Protein AF-A0A9E5Q475-F1 (afdb_monomer_lite)

Structure (mmCIF, N/CA/C/O backbone):
data_AF-A0A9E5Q475-F1
#
_entry.id   AF-A0A9E5Q475-F1
#
loop_
_atom_site.group_PDB
_atom_sit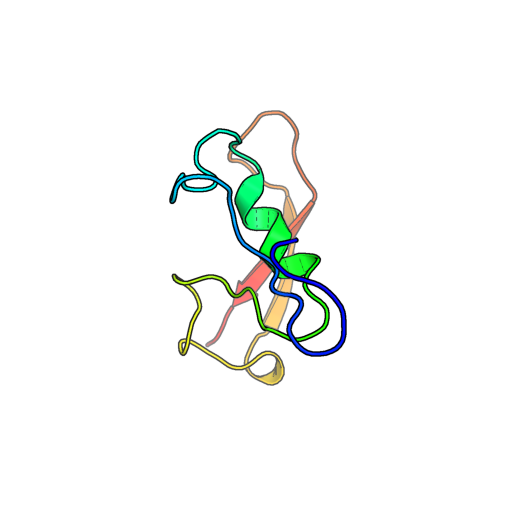e.id
_atom_site.type_symbol
_atom_site.label_atom_id
_atom_site.label_alt_id
_atom_site.label_comp_id
_atom_site.label_asym_id
_atom_site.label_entity_id
_atom_site.label_seq_id
_atom_site.pdbx_PDB_ins_code
_atom_site.Cartn_x
_atom_site.Cartn_y
_atom_site.Cartn_z
_atom_site.occupancy
_atom_site.B_iso_or_equiv
_atom_site.auth_seq_id
_atom_site.auth_comp_id
_atom_site.auth_asym_id
_atom_site.auth_atom_id
_atom_site.pdbx_PDB_model_num
ATOM 1 N N . VAL A 1 1 ? 12.286 4.085 -14.359 1.00 79.69 1 VAL A N 1
ATOM 2 C CA . VAL A 1 1 ? 11.831 3.316 -15.542 1.00 79.69 1 VAL A CA 1
ATOM 3 C C . VAL A 1 1 ? 13.059 2.902 -16.318 1.00 79.69 1 VAL A C 1
ATOM 5 O O . VAL A 1 1 ? 13.811 3.775 -16.742 1.00 79.69 1 VAL A O 1
ATOM 8 N N . VAL A 1 2 ? 13.266 1.598 -16.441 1.00 88.62 2 VAL A N 1
ATOM 9 C CA . VAL A 1 2 ? 14.339 0.974 -17.220 1.00 88.62 2 VAL A CA 1
ATOM 10 C C . VAL A 1 2 ? 13.729 0.462 -18.532 1.00 88.62 2 VAL A C 1
ATOM 12 O O . VAL A 1 2 ? 12.558 0.092 -18.558 1.00 88.62 2 VAL A O 1
ATOM 15 N N . GLU A 1 3 ? 14.494 0.477 -19.626 1.00 91.31 3 GLU A N 1
ATOM 16 C CA . GLU A 1 3 ? 14.031 0.168 -20.995 1.00 91.31 3 GLU A CA 1
ATOM 17 C C . GLU A 1 3 ? 12.936 1.116 -21.552 1.00 91.31 3 GLU A C 1
ATOM 19 O O . GLU A 1 3 ? 12.524 2.096 -20.926 1.00 91.31 3 GLU A O 1
ATOM 24 N N . ARG A 1 4 ? 12.518 0.881 -22.805 1.00 92.31 4 ARG A N 1
ATOM 25 C CA . ARG A 1 4 ? 11.524 1.684 -23.541 1.00 92.31 4 ARG A CA 1
ATOM 26 C C . ARG A 1 4 ? 10.579 0.787 -24.341 1.00 92.31 4 ARG A C 1
ATOM 28 O O . ARG A 1 4 ? 10.931 -0.329 -24.711 1.00 92.31 4 ARG A O 1
ATOM 35 N N . GLY A 1 5 ? 9.397 1.309 -24.664 1.00 95.19 5 GLY A N 1
ATOM 36 C CA . GLY A 1 5 ? 8.378 0.575 -25.416 1.00 95.19 5 GLY A CA 1
ATOM 37 C C . GLY A 1 5 ? 7.673 -0.473 -24.556 1.00 95.19 5 GLY A C 1
ATOM 38 O O . GLY A 1 5 ? 7.474 -0.268 -23.364 1.00 95.19 5 GLY A O 1
ATOM 39 N N . ASN A 1 6 ? 7.306 -1.606 -25.150 1.00 95.12 6 ASN A N 1
ATOM 40 C CA . ASN A 1 6 ? 6.568 -2.674 -24.466 1.00 95.12 6 ASN A CA 1
ATOM 41 C C . ASN A 1 6 ? 7.366 -3.395 -23.365 1.00 95.12 6 ASN A C 1
ATOM 43 O O . ASN A 1 6 ? 6.788 -4.180 -22.622 1.00 95.12 6 ASN A O 1
ATOM 47 N N . ARG A 1 7 ? 8.679 -3.166 -23.281 1.00 93.44 7 ARG A N 1
ATOM 48 C CA . ARG A 1 7 ? 9.565 -3.773 -22.280 1.00 93.44 7 ARG A CA 1
ATOM 49 C C . ARG A 1 7 ? 9.943 -2.815 -21.153 1.00 93.44 7 ARG A C 1
ATOM 51 O O . ARG A 1 7 ? 10.865 -3.097 -20.406 1.00 93.44 7 ARG A O 1
ATOM 58 N N . SER A 1 8 ? 9.268 -1.672 -21.030 1.00 94.38 8 SER A N 1
ATOM 59 C CA . SER A 1 8 ? 9.538 -0.740 -19.936 1.00 94.38 8 SER A CA 1
ATOM 60 C C . SER A 1 8 ? 9.257 -1.388 -18.577 1.00 94.38 8 SER A C 1
ATOM 62 O O . SER A 1 8 ? 8.146 -1.877 -18.357 1.00 94.38 8 SER A O 1
ATOM 64 N N . VAL A 1 9 ? 10.221 -1.326 -17.659 1.00 91.81 9 VAL A N 1
ATOM 65 C CA . VAL A 1 9 ? 10.109 -1.865 -16.295 1.00 91.81 9 VAL A CA 1
ATOM 66 C C . VAL A 1 9 ? 10.241 -0.740 -15.266 1.00 91.81 9 VAL A C 1
ATOM 68 O O . VAL A 1 9 ? 11.045 0.187 -15.419 1.00 91.81 9 VAL A O 1
ATOM 71 N N . ILE A 1 10 ? 9.427 -0.797 -14.212 1.00 90.62 10 ILE A N 1
ATOM 72 C CA . ILE A 1 10 ? 9.586 0.051 -13.028 1.00 90.62 10 ILE A CA 1
ATOM 73 C C . ILE A 1 10 ? 10.557 -0.658 -12.088 1.00 90.62 10 ILE A C 1
ATOM 75 O O . ILE A 1 10 ? 10.250 -1.746 -11.619 1.00 90.62 10 ILE A O 1
ATOM 79 N N . ASP A 1 11 ? 11.712 -0.047 -11.847 1.00 90.06 11 ASP A N 1
ATOM 80 C CA . ASP A 1 11 ? 12.772 -0.604 -11.008 1.00 90.06 11 ASP A CA 1
ATOM 81 C C . ASP A 1 11 ? 13.567 0.527 -10.337 1.00 90.06 11 ASP A C 1
ATOM 83 O O . ASP A 1 11 ? 13.4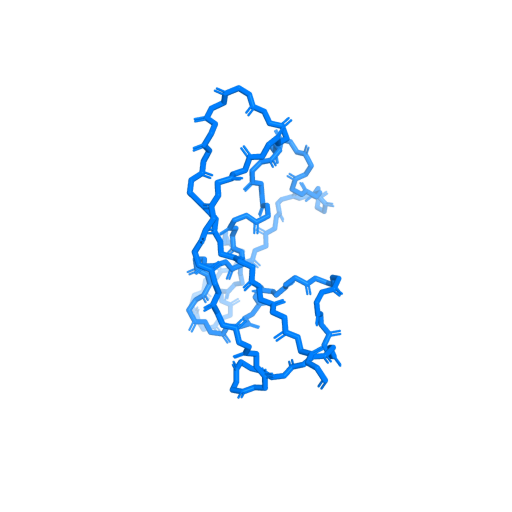81 1.688 -10.777 1.00 90.06 11 ASP A O 1
ATOM 87 N N . THR A 1 12 ? 14.317 0.196 -9.286 1.00 87.44 12 THR A N 1
ATOM 88 C CA . THR A 1 12 ? 15.277 1.100 -8.642 1.00 87.44 12 THR A CA 1
ATOM 89 C C . THR A 1 12 ? 16.604 1.111 -9.408 1.00 87.44 12 THR A C 1
ATOM 91 O O . THR A 1 12 ? 16.910 0.220 -10.199 1.00 87.44 12 THR A O 1
ATOM 94 N N . PHE A 1 13 ? 17.396 2.173 -9.245 1.00 78.94 13 PHE A N 1
ATOM 95 C CA . PHE A 1 13 ? 18.742 2.217 -9.821 1.00 78.94 13 PHE A CA 1
ATOM 96 C C . PHE A 1 13 ? 19.722 1.476 -8.898 1.00 78.94 13 PHE A C 1
ATOM 98 O O . PHE A 1 13 ? 19.621 1.587 -7.682 1.00 78.94 13 PHE A O 1
ATOM 105 N N . PHE A 1 14 ? 20.683 0.753 -9.483 1.00 74.38 14 PHE A N 1
ATOM 106 C CA . PHE A 1 14 ? 21.806 0.108 -8.778 1.00 74.38 14 PHE A CA 1
ATOM 107 C C . PHE A 1 14 ? 21.440 -0.926 -7.692 1.00 74.38 14 PHE A C 1
ATOM 109 O O . PHE A 1 14 ? 22.223 -1.123 -6.770 1.00 74.38 14 PHE A O 1
ATOM 116 N N . GLU A 1 15 ? 20.290 -1.603 -7.801 1.00 71.81 15 GLU A N 1
ATOM 117 C CA . GLU A 1 15 ? 19.801 -2.575 -6.796 1.00 71.81 15 GLU A CA 1
ATOM 118 C C . GLU A 1 15 ? 19.612 -1.975 -5.387 1.00 71.81 15 GLU A C 1
ATOM 120 O O . GLU A 1 15 ? 19.482 -2.702 -4.400 1.00 71.81 15 GLU A O 1
ATOM 125 N N . GLU A 1 16 ? 19.562 -0.645 -5.271 1.00 79.31 16 GLU A N 1
ATOM 126 C CA . GLU A 1 16 ? 19.292 0.013 -3.999 1.00 79.31 16 GLU A CA 1
ATOM 127 C C . GLU A 1 16 ? 17.818 -0.167 -3.615 1.00 79.31 16 GLU A C 1
ATOM 129 O O . GLU A 1 16 ? 16.907 -0.028 -4.440 1.00 79.31 16 GLU A O 1
ATOM 134 N N . GLY A 1 17 ? 17.578 -0.493 -2.344 1.00 80.81 17 GLY A N 1
ATOM 135 C CA . GLY A 1 17 ? 16.238 -0.563 -1.773 1.00 80.81 17 GLY A CA 1
ATOM 136 C C . GLY A 1 17 ? 15.582 0.815 -1.644 1.00 80.81 17 GLY A C 1
ATOM 137 O O . GLY A 1 17 ? 16.174 1.858 -1.917 1.00 80.81 17 GLY A O 1
ATOM 138 N N . LEU A 1 18 ? 14.338 0.838 -1.165 1.00 85.31 18 LEU A N 1
ATOM 139 C CA . LEU A 1 18 ? 13.600 2.082 -0.901 1.00 85.31 18 LEU A CA 1
ATOM 140 C C . LEU A 1 18 ? 13.886 2.664 0.499 1.00 85.31 18 LEU A C 1
ATOM 142 O O . LEU A 1 18 ? 13.157 3.539 0.967 1.00 85.31 18 LEU A O 1
ATOM 146 N N . ASP A 1 19 ? 14.957 2.206 1.153 1.00 78.94 19 ASP A N 1
ATOM 147 C CA . ASP A 1 19 ? 15.278 2.457 2.567 1.00 78.94 19 ASP A CA 1
ATOM 148 C C . ASP A 1 19 ? 15.576 3.936 2.889 1.00 78.94 19 ASP A C 1
ATOM 150 O O . ASP A 1 19 ? 15.584 4.340 4.050 1.00 78.94 19 ASP A O 1
ATOM 154 N N . GLY A 1 20 ? 15.777 4.776 1.868 1.00 75.19 20 GLY A N 1
ATOM 155 C CA . GLY A 1 20 ? 16.038 6.212 2.013 1.00 75.19 20 GLY A CA 1
ATOM 156 C C . GLY A 1 20 ? 14.845 7.058 2.485 1.00 75.19 20 GLY A C 1
ATOM 157 O O . GLY A 1 20 ? 15.004 8.261 2.690 1.00 75.19 20 GLY A O 1
ATOM 158 N N . THR A 1 21 ? 13.647 6.481 2.649 1.00 83.62 21 THR A N 1
ATOM 159 C CA . THR A 1 21 ? 12.454 7.211 3.117 1.00 83.62 21 THR A CA 1
ATOM 160 C C . THR A 1 21 ? 11.543 6.364 3.997 1.00 83.62 21 THR A C 1
ATOM 162 O O . THR A 1 21 ? 11.007 5.357 3.563 1.00 83.62 21 THR A O 1
ATOM 165 N N . HIS A 1 22 ? 11.236 6.824 5.210 1.00 86.12 22 HIS A N 1
ATOM 166 C CA . HIS A 1 22 ? 10.327 6.114 6.125 1.00 86.12 22 HIS A CA 1
ATOM 167 C C . HIS A 1 22 ? 8.883 5.959 5.607 1.00 86.12 22 HIS A C 1
ATOM 169 O O . HIS A 1 22 ? 8.099 5.219 6.194 1.00 86.12 22 HIS A O 1
ATOM 175 N N . PHE A 1 23 ? 8.520 6.639 4.514 1.00 89.38 23 PHE A N 1
ATOM 176 C CA . PHE A 1 23 ? 7.180 6.602 3.923 1.00 89.38 23 PHE A CA 1
ATOM 177 C C . PHE A 1 23 ? 7.073 5.691 2.689 1.00 89.38 23 PHE A C 1
ATOM 179 O O . PHE A 1 23 ? 6.020 5.669 2.049 1.00 89.38 23 PHE A O 1
ATOM 186 N N . HIS A 1 24 ? 8.118 4.923 2.343 1.00 90.50 24 HIS A N 1
ATOM 187 C CA . HIS A 1 24 ? 8.092 4.031 1.171 1.00 90.50 24 HIS A CA 1
ATOM 188 C C . HIS A 1 24 ? 6.964 2.983 1.234 1.00 90.50 24 HIS A C 1
ATOM 190 O O . HIS A 1 24 ? 6.514 2.499 0.199 1.00 90.50 24 HIS A O 1
ATOM 196 N N . GLY A 1 25 ? 6.469 2.646 2.432 1.00 90.62 25 GLY A N 1
ATOM 197 C CA . GLY A 1 25 ? 5.355 1.709 2.619 1.00 90.62 25 GLY A CA 1
ATOM 198 C C . GLY A 1 25 ? 4.055 2.142 1.931 1.00 90.62 25 GLY A C 1
ATOM 199 O O . GLY A 1 25 ? 3.325 1.293 1.428 1.00 90.62 25 GLY A O 1
ATOM 200 N N . ASN A 1 26 ? 3.821 3.452 1.798 1.00 92.81 26 ASN A N 1
ATOM 201 C CA . ASN A 1 26 ? 2.603 4.004 1.189 1.00 92.81 26 ASN A CA 1
ATOM 202 C C . ASN A 1 26 ? 2.523 3.763 -0.332 1.00 92.81 26 ASN A C 1
ATOM 204 O O . ASN A 1 26 ? 1.490 4.002 -0.953 1.00 92.81 26 ASN A O 1
ATOM 208 N N . ILE A 1 27 ? 3.607 3.296 -0.963 1.00 93.00 27 ILE A N 1
ATOM 209 C CA . ILE A 1 27 ? 3.633 2.989 -2.401 1.00 93.00 27 ILE A CA 1
ATOM 210 C C . ILE A 1 27 ? 2.690 1.823 -2.736 1.00 93.00 27 ILE A C 1
ATOM 212 O O . ILE A 1 27 ? 2.142 1.779 -3.839 1.00 93.00 27 ILE A O 1
ATOM 216 N N . VAL A 1 28 ? 2.471 0.907 -1.787 1.00 94.00 28 VAL A N 1
ATOM 217 C CA . VAL A 1 28 ? 1.533 -0.214 -1.944 1.00 94.00 28 VAL A CA 1
ATOM 218 C C . VAL A 1 28 ? 0.120 0.294 -2.233 1.00 94.00 28 VAL A C 1
ATOM 220 O O . VAL A 1 28 ? -0.524 -0.208 -3.150 1.00 94.00 28 VAL A O 1
ATOM 223 N N . ASP A 1 29 ? -0.319 1.339 -1.532 1.00 92.62 29 ASP A N 1
ATOM 224 C CA . ASP A 1 29 ? -1.670 1.896 -1.678 1.00 92.62 29 ASP A CA 1
ATOM 225 C C . ASP A 1 29 ? -1.839 2.696 -2.978 1.00 92.62 29 ASP A C 1
ATOM 227 O O . ASP A 1 29 ? -2.933 2.792 -3.530 1.00 92.62 29 ASP A O 1
ATOM 231 N N . ILE A 1 30 ? -0.743 3.260 -3.497 1.00 94.06 30 ILE A N 1
ATOM 232 C CA . ILE A 1 30 ? -0.728 3.996 -4.770 1.00 94.06 30 ILE A CA 1
ATOM 233 C C . ILE A 1 30 ? -0.750 3.035 -5.973 1.00 94.06 30 ILE A C 1
ATOM 235 O O . ILE A 1 30 ? -1.151 3.429 -7.071 1.00 94.06 30 ILE A O 1
ATOM 239 N N . CYS A 1 31 ? -0.310 1.783 -5.809 1.00 94.94 31 CYS A N 1
ATOM 240 C CA . CYS A 1 31 ? -0.179 0.835 -6.912 1.00 94.94 31 CYS A CA 1
ATOM 241 C C . CYS A 1 31 ? -1.553 0.380 -7.452 1.00 94.94 31 CYS A C 1
ATOM 243 O O . CYS A 1 31 ? -2.286 -0.318 -6.756 1.00 94.94 31 CYS A O 1
ATOM 245 N N . PRO A 1 32 ? -1.891 0.651 -8.728 1.00 95.94 32 PRO A N 1
ATOM 246 C CA . PRO A 1 32 ? -3.232 0.372 -9.252 1.00 95.94 32 PRO A CA 1
ATOM 247 C C . PRO A 1 32 ? -3.476 -1.096 -9.637 1.00 95.94 32 PRO A C 1
ATOM 249 O O . PRO A 1 32 ? -4.611 -1.480 -9.898 1.00 95.94 32 PRO A O 1
ATOM 252 N N . VAL A 1 33 ? -2.419 -1.910 -9.743 1.00 94.19 33 VAL A N 1
ATOM 253 C CA . VAL A 1 33 ? -2.468 -3.252 -10.364 1.00 94.19 33 VAL A CA 1
ATOM 254 C C . VAL A 1 33 ? -2.010 -4.386 -9.443 1.00 94.19 33 VAL A C 1
ATOM 256 O O . VAL A 1 33 ? -1.948 -5.533 -9.874 1.00 94.19 33 VAL A O 1
ATOM 259 N N . GLY A 1 34 ? -1.649 -4.091 -8.190 1.00 91.44 34 GLY A N 1
ATOM 260 C CA . GLY A 1 34 ? -1.115 -5.097 -7.263 1.00 91.44 34 GLY A CA 1
ATOM 261 C C . GLY A 1 34 ? 0.281 -5.617 -7.631 1.00 91.44 34 GLY A C 1
ATOM 262 O O . GLY A 1 34 ? 0.669 -6.692 -7.185 1.00 91.44 34 GLY A O 1
ATOM 263 N N . ALA A 1 35 ? 1.045 -4.871 -8.438 1.00 94.06 35 ALA A N 1
ATOM 264 C CA . ALA A 1 35 ? 2.453 -5.174 -8.710 1.00 94.06 35 ALA A CA 1
ATOM 265 C C . ALA A 1 35 ? 3.341 -4.912 -7.482 1.00 94.06 35 ALA A C 1
ATOM 267 O O . ALA A 1 35 ? 4.353 -5.581 -7.294 1.00 94.06 35 ALA A O 1
ATOM 268 N N . LEU A 1 36 ? 2.946 -3.949 -6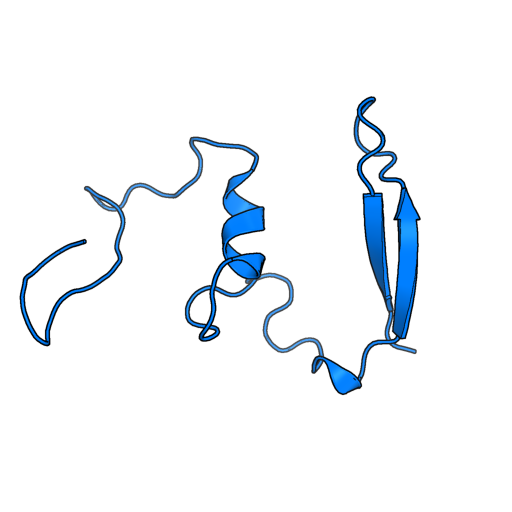.643 1.00 93.38 36 LEU A N 1
ATOM 269 C CA . LEU A 1 36 ? 3.599 -3.611 -5.384 1.00 93.38 36 LEU A CA 1
ATOM 270 C C . LEU A 1 36 ? 2.612 -3.896 -4.254 1.00 93.38 36 LEU A C 1
ATOM 272 O O . LEU A 1 36 ? 1.552 -3.281 -4.180 1.00 93.38 36 LEU A O 1
ATOM 276 N N . VAL A 1 37 ? 2.953 -4.862 -3.405 1.00 93.75 37 VAL A N 1
ATOM 277 C CA . VAL A 1 37 ? 2.108 -5.353 -2.311 1.00 93.75 37 VAL A CA 1
ATOM 278 C C . VAL A 1 37 ? 2.915 -5.432 -1.025 1.00 93.75 37 VAL A C 1
ATOM 280 O O . VAL A 1 37 ? 4.117 -5.700 -1.052 1.00 93.75 37 VAL A O 1
ATOM 283 N N . SER A 1 38 ? 2.257 -5.214 0.115 1.00 93.19 38 SER A N 1
ATOM 284 C CA . SER A 1 38 ? 2.901 -5.367 1.418 1.00 93.19 38 SER A CA 1
ATOM 285 C C . SER A 1 38 ? 3.344 -6.816 1.605 1.00 93.19 38 SER A C 1
ATOM 287 O O . SER A 1 38 ? 2.518 -7.731 1.636 1.00 93.19 38 SER A O 1
ATOM 289 N N . LYS A 1 39 ? 4.657 -7.022 1.746 1.00 92.06 39 LYS A N 1
ATOM 290 C CA . LYS A 1 39 ? 5.254 -8.345 1.968 1.00 92.06 39 LYS A CA 1
ATOM 291 C C . LYS A 1 39 ? 4.717 -8.999 3.239 1.00 92.06 39 LYS A C 1
ATOM 293 O O . LYS A 1 39 ? 4.469 -10.200 3.245 1.00 92.06 39 LYS A O 1
ATOM 298 N N . ASP A 1 40 ? 4.488 -8.203 4.279 1.00 91.75 40 ASP A N 1
ATOM 299 C CA . ASP A 1 40 ? 3.969 -8.696 5.551 1.00 91.75 40 ASP A CA 1
ATO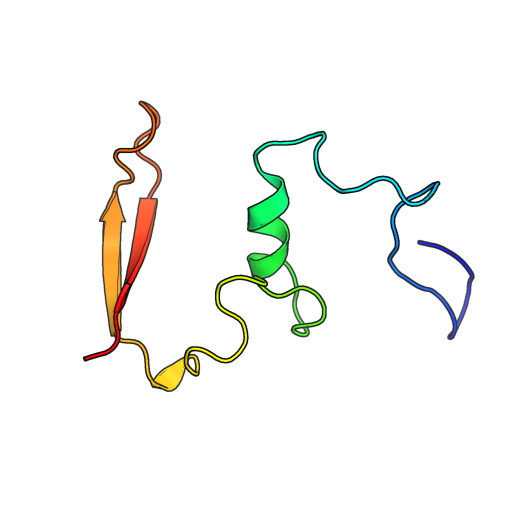M 300 C C . ASP A 1 40 ? 2.505 -9.106 5.449 1.00 91.75 40 ASP A C 1
ATOM 302 O O . ASP A 1 40 ? 2.090 -10.016 6.157 1.00 91.75 40 ASP A O 1
ATOM 306 N N . PHE A 1 41 ? 1.705 -8.461 4.599 1.00 93.31 41 PHE A N 1
ATOM 307 C CA . PHE A 1 41 ? 0.295 -8.815 4.414 1.00 93.31 41 PHE A CA 1
ATOM 308 C C . PHE A 1 41 ? 0.078 -9.905 3.352 1.00 93.31 41 PHE A C 1
ATOM 310 O O . PHE A 1 41 ? -0.976 -10.546 3.316 1.00 93.31 41 PHE A O 1
ATOM 317 N N . LEU A 1 42 ? 1.073 -10.143 2.497 1.00 93.31 42 LEU A N 1
ATOM 318 C CA . LEU A 1 42 ? 0.971 -11.058 1.371 1.00 93.31 42 LEU A CA 1
ATOM 319 C C . LEU A 1 42 ? 0.486 -12.449 1.818 1.00 93.31 42 LEU A C 1
ATOM 321 O O . LEU A 1 42 ? 1.091 -13.104 2.662 1.00 93.31 42 LEU A O 1
ATOM 325 N N . HIS A 1 43 ? -0.629 -12.887 1.227 1.00 92.81 43 HIS A N 1
ATOM 326 C CA . HIS A 1 43 ? -1.295 -14.175 1.473 1.00 92.81 43 HIS A CA 1
ATOM 327 C C . HIS A 1 43 ? -1.965 -14.357 2.849 1.00 92.81 43 HIS A C 1
ATOM 329 O O . HIS A 1 43 ? -2.404 -15.467 3.151 1.00 92.81 43 HIS A O 1
ATOM 335 N N . LYS A 1 44 ? -2.115 -13.304 3.665 1.00 94.19 44 LYS A N 1
ATOM 336 C CA . LYS A 1 44 ? -2.798 -13.411 4.969 1.00 94.19 44 LYS A CA 1
ATOM 337 C C . LYS A 1 44 ? -4.330 -13.361 4.880 1.00 94.19 44 LYS A C 1
ATOM 339 O O . LYS A 1 44 ? -5.007 -14.076 5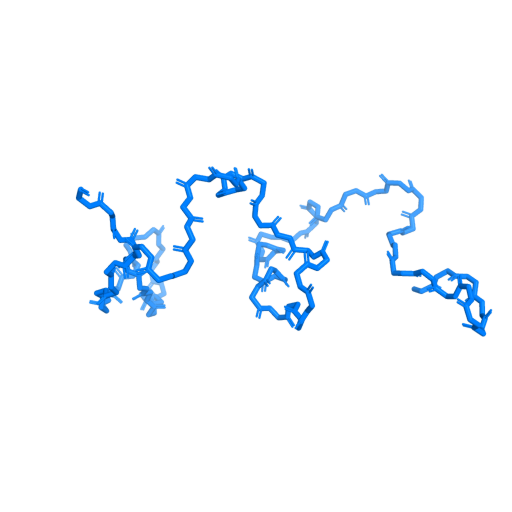.618 1.00 94.19 44 LYS A O 1
ATOM 344 N N . ALA A 1 45 ? -4.886 -12.540 3.991 1.00 94.75 45 ALA A N 1
ATOM 345 C CA . ALA A 1 45 ? -6.332 -12.398 3.789 1.00 94.75 45 ALA A CA 1
ATOM 346 C C . ALA A 1 45 ? -6.647 -11.798 2.407 1.00 94.75 45 ALA A C 1
ATOM 348 O O . ALA A 1 45 ? -5.749 -11.300 1.719 1.00 94.75 45 ALA A O 1
ATOM 349 N N . ARG A 1 46 ? -7.916 -11.847 1.988 1.00 93.00 46 ARG A N 1
ATOM 350 C CA . ARG A 1 46 ? -8.428 -11.075 0.845 1.00 93.00 46 ARG A CA 1
ATOM 351 C C . ARG A 1 46 ? -9.120 -9.808 1.335 1.00 93.00 46 ARG A C 1
ATOM 353 O O . ARG A 1 46 ? -9.540 -9.737 2.481 1.00 93.00 46 ARG A O 1
ATOM 360 N N . ALA A 1 47 ? -9.270 -8.823 0.451 1.00 91.06 47 ALA A N 1
ATOM 361 C CA . ALA A 1 47 ? -9.882 -7.539 0.799 1.00 91.06 47 ALA A CA 1
ATOM 362 C C . ALA A 1 47 ? -11.311 -7.684 1.355 1.00 91.06 47 ALA A C 1
ATOM 364 O O . ALA A 1 47 ? -11.687 -6.970 2.270 1.00 91.06 47 ALA A O 1
ATOM 365 N N . TRP A 1 48 ? -12.091 -8.642 0.847 1.00 93.94 48 TRP A N 1
ATOM 366 C CA . TRP A 1 48 ? -13.458 -8.900 1.317 1.00 93.94 48 TRP A CA 1
ATOM 367 C C . TRP A 1 48 ? -13.538 -9.731 2.606 1.00 93.94 48 TRP A C 1
ATOM 369 O O . TRP A 1 48 ? -14.625 -9.875 3.154 1.00 93.94 48 TRP A O 1
ATOM 379 N N . ASP A 1 49 ? -12.422 -10.284 3.089 1.00 95.19 49 ASP A N 1
ATOM 380 C CA . ASP A 1 49 ? -12.384 -11.013 4.365 1.00 95.19 49 ASP A CA 1
ATOM 381 C C . ASP A 1 49 ? -12.181 -10.062 5.561 1.00 95.19 49 ASP A C 1
ATOM 383 O O . ASP A 1 49 ? -12.186 -10.506 6.708 1.00 95.19 49 ASP A O 1
ATOM 387 N N . LEU A 1 50 ? -11.928 -8.774 5.302 1.00 95.81 50 LEU A N 1
ATOM 388 C CA . LEU A 1 50 ? -11.519 -7.795 6.303 1.00 95.81 50 LEU A CA 1
ATOM 389 C C . LEU A 1 50 ? -12.682 -6.895 6.721 1.00 95.81 50 LEU A C 1
ATOM 391 O O . LEU A 1 50 ? -13.449 -6.405 5.893 1.00 95.81 50 LEU A O 1
ATOM 395 N N . THR A 1 51 ? -12.766 -6.632 8.024 1.00 96.75 51 THR A N 1
ATOM 396 C CA . THR A 1 51 ? -13.622 -5.585 8.586 1.00 96.75 51 THR A CA 1
ATOM 397 C C . THR A 1 51 ? -12.812 -4.308 8.764 1.00 96.75 51 THR A C 1
ATOM 399 O O . THR A 1 51 ? -11.687 -4.332 9.264 1.00 96.75 51 THR A O 1
ATOM 402 N N . HIS A 1 52 ? -13.404 -3.189 8.357 1.00 95.88 52 HIS A N 1
ATOM 403 C CA . HIS A 1 52 ? -12.776 -1.877 8.290 1.00 95.88 52 HIS A CA 1
ATOM 404 C C . HIS A 1 52 ? -13.268 -0.985 9.437 1.00 95.88 52 HIS A C 1
ATOM 406 O O . HIS A 1 52 ? -14.467 -0.722 9.543 1.00 95.88 52 HIS A O 1
ATOM 412 N N . THR A 1 53 ? -12.359 -0.522 10.302 1.00 97.31 53 THR A N 1
ATOM 413 C CA . THR A 1 53 ? -12.693 0.383 11.419 1.00 97.31 53 THR A CA 1
ATOM 414 C C . THR A 1 53 ? -11.823 1.646 11.388 1.00 97.31 53 THR A C 1
ATOM 416 O O . THR A 1 53 ? -10.599 1.527 11.510 1.00 97.31 53 THR A O 1
ATOM 419 N N . PRO A 1 54 ? -12.404 2.857 11.266 1.00 97.31 54 PRO A N 1
ATOM 420 C CA . PRO A 1 54 ? -11.643 4.106 11.265 1.00 97.31 54 PRO A CA 1
ATOM 421 C C . PRO A 1 54 ? -11.035 4.397 12.646 1.00 97.31 54 PRO A C 1
ATOM 423 O O . PRO A 1 54 ? -11.675 4.183 13.676 1.00 97.31 54 PRO A O 1
ATOM 426 N N . SER A 1 55 ? -9.797 4.894 12.671 1.00 97.19 55 SER A N 1
ATOM 427 C CA . SER A 1 55 ? -9.018 5.142 13.891 1.00 97.19 55 SER A CA 1
ATOM 428 C C . SER A 1 55 ? -7.953 6.234 13.678 1.00 97.19 55 SER A C 1
ATOM 430 O O . SER A 1 55 ? -7.854 6.837 12.606 1.00 97.19 55 SER A O 1
ATOM 432 N N . VAL A 1 56 ? -7.154 6.511 14.711 1.00 97.00 56 VAL A N 1
ATOM 433 C CA . VAL A 1 56 ? -6.074 7.512 14.713 1.00 97.00 56 VAL A CA 1
ATOM 434 C C . VAL A 1 56 ? -4.764 6.864 15.164 1.00 97.00 56 VAL A C 1
ATOM 436 O O . VAL A 1 56 ? -4.720 6.144 16.161 1.00 97.00 56 VAL A O 1
ATOM 439 N N . CYS A 1 57 ? -3.681 7.123 14.429 1.00 95.25 57 CYS A N 1
ATOM 440 C CA . CYS A 1 57 ? -2.358 6.576 14.717 1.00 95.25 57 CYS A CA 1
ATOM 441 C C . CYS A 1 57 ? -1.760 7.170 16.000 1.00 95.25 57 CYS A C 1
ATOM 443 O O . CYS A 1 57 ? -1.654 8.387 16.141 1.00 95.25 57 CYS A O 1
ATOM 445 N N . THR A 1 58 ? -1.293 6.302 16.900 1.00 95.69 58 THR A N 1
ATOM 446 C CA . THR A 1 58 ? -0.617 6.677 18.156 1.00 95.69 58 THR A CA 1
ATOM 447 C C . THR A 1 58 ? 0.911 6.611 18.072 1.00 95.69 58 THR A C 1
ATOM 449 O O . THR A 1 58 ? 1.594 6.929 19.043 1.00 95.69 58 THR A O 1
ATOM 452 N N . SER A 1 59 ? 1.470 6.206 16.926 1.00 93.06 59 SER A N 1
ATOM 453 C CA . SER A 1 59 ? 2.915 5.981 16.773 1.00 93.06 59 SER A CA 1
ATOM 454 C C . SER A 1 59 ? 3.736 7.270 16.699 1.00 93.06 59 SER A C 1
ATOM 456 O O . SER A 1 59 ? 4.934 7.245 16.971 1.00 93.06 59 SER A O 1
ATOM 458 N N . CYS A 1 60 ? 3.133 8.384 16.289 1.00 91.75 60 CYS A N 1
ATOM 459 C CA . CYS A 1 60 ? 3.795 9.679 16.206 1.00 91.75 60 CYS A CA 1
ATOM 460 C C . CYS A 1 60 ? 2.819 10.800 16.580 1.00 91.75 60 CYS A C 1
ATOM 462 O O . CYS A 1 60 ? 1.604 10.616 16.568 1.00 91.75 60 CYS A O 1
ATOM 464 N N . SER A 1 61 ? 3.347 11.983 16.890 1.00 95.31 61 SER A N 1
ATOM 465 C CA . SER A 1 61 ? 2.552 13.144 17.316 1.00 95.31 61 SER A CA 1
ATOM 466 C C . SER A 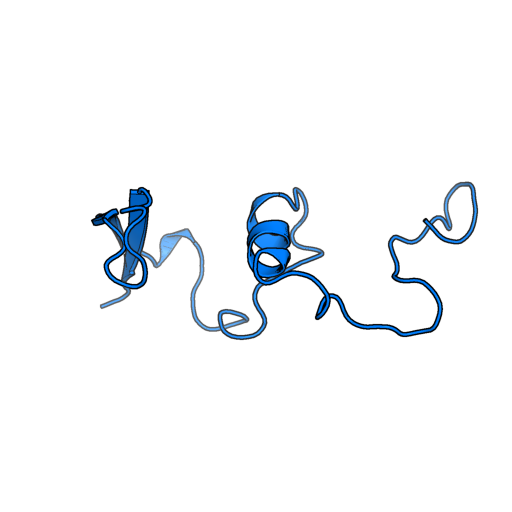1 61 ? 1.649 13.736 16.227 1.00 95.31 61 SER A C 1
ATOM 468 O O . SER A 1 61 ? 0.869 14.634 16.526 1.00 95.31 61 SER A O 1
ATOM 470 N N . GLN A 1 62 ? 1.739 13.255 14.981 1.00 95.00 62 GLN A N 1
ATOM 471 C CA . GLN A 1 62 ? 0.928 13.758 13.868 1.00 95.00 62 GLN A CA 1
ATOM 472 C C . GLN A 1 62 ? -0.536 13.318 13.946 1.00 95.00 62 GLN A C 1
ATOM 474 O O . GLN A 1 62 ? -1.391 13.990 13.380 1.00 95.00 62 GLN A O 1
ATOM 479 N N . GLY A 1 63 ? -0.833 12.200 14.618 1.00 94.81 63 GLY A N 1
ATOM 480 C CA . GLY A 1 63 ? -2.204 11.697 14.720 1.00 94.81 63 GLY A CA 1
ATOM 481 C C . GLY A 1 63 ? -2.835 11.398 13.357 1.00 94.81 63 GLY A C 1
ATOM 482 O O . GLY A 1 63 ? -3.959 11.812 13.093 1.00 94.81 63 GLY A O 1
ATOM 483 N N . CYS A 1 64 ? -2.107 10.716 12.466 1.00 95.00 64 CYS A N 1
ATOM 484 C CA . CYS A 1 64 ? -2.606 10.387 11.131 1.00 95.00 64 CYS A CA 1
ATOM 485 C C . CYS A 1 64 ? -3.890 9.547 11.207 1.00 95.00 64 CYS A C 1
ATOM 487 O O . CYS A 1 64 ? -3.971 8.612 12.008 1.00 95.00 64 CYS A O 1
ATOM 489 N N . ASN A 1 65 ? -4.852 9.825 10.326 1.00 96.69 65 ASN A N 1
ATOM 490 C CA . ASN A 1 65 ? -6.020 8.966 10.154 1.00 96.69 65 ASN A CA 1
ATOM 491 C C . ASN A 1 65 ? -5.573 7.606 9.614 1.00 96.69 65 ASN A C 1
ATOM 493 O O . ASN A 1 65 ? -4.831 7.544 8.632 1.00 96.69 65 ASN A O 1
ATOM 497 N N . ILE A 1 66 ? -6.032 6.532 10.250 1.00 96.56 66 ILE A N 1
ATOM 498 C CA . ILE A 1 66 ? -5.741 5.154 9.848 1.00 96.56 66 ILE A CA 1
ATOM 499 C C . ILE A 1 66 ? -7.017 4.320 9.869 1.00 96.56 66 ILE A C 1
ATOM 501 O O . ILE A 1 66 ? -8.031 4.708 10.449 1.00 96.56 66 ILE A O 1
ATOM 505 N N . GLU A 1 67 ? -6.946 3.141 9.268 1.00 96.38 67 GLU A N 1
ATOM 506 C CA . GLU A 1 67 ? -8.013 2.155 9.308 1.00 96.38 67 GLU A CA 1
ATOM 507 C C . GLU A 1 67 ? -7.458 0.836 9.843 1.00 96.38 67 GLU A C 1
ATOM 509 O O . GLU A 1 67 ? -6.433 0.342 9.372 1.00 96.38 67 GLU A O 1
ATOM 514 N N . HIS A 1 68 ? -8.114 0.270 10.853 1.00 95.19 68 HIS A N 1
ATOM 515 C CA . HIS A 1 68 ? -7.798 -1.071 11.323 1.00 95.19 68 HIS A CA 1
ATOM 516 C C . HIS A 1 68 ? -8.536 -2.084 10.455 1.00 95.19 68 HIS A C 1
ATOM 518 O O . HIS A 1 68 ? -9.765 -2.069 10.392 1.00 95.19 68 HIS A O 1
ATOM 524 N N . HIS A 1 69 ? -7.767 -2.946 9.791 1.00 95.31 69 HIS A N 1
ATOM 525 C CA . HIS A 1 69 ? -8.276 -4.074 9.017 1.00 95.31 69 HIS A CA 1
ATOM 526 C C . HIS A 1 69 ? -8.161 -5.331 9.876 1.00 95.31 69 HIS A C 1
ATOM 528 O O . HIS A 1 69 ? -7.056 -5.836 10.091 1.00 95.31 69 HIS A O 1
ATOM 534 N N . THR A 1 70 ? -9.284 -5.810 10.407 1.00 95.56 70 THR A N 1
ATOM 535 C CA . THR A 1 70 ? -9.331 -6.999 11.272 1.00 95.56 70 THR A CA 1
ATOM 536 C C . THR A 1 70 ? -10.025 -8.161 10.575 1.00 95.56 70 THR A C 1
ATOM 538 O O . THR A 1 70 ? -10.888 -7.972 9.718 1.00 95.56 70 THR A O 1
ATOM 541 N N . ARG A 1 71 ? -9.628 -9.377 10.944 1.00 91.44 71 ARG A N 1
ATOM 542 C CA . ARG A 1 71 ? -10.246 -10.626 10.506 1.00 91.44 71 ARG A CA 1
ATOM 543 C C . ARG A 1 71 ? -10.473 -11.482 11.745 1.00 91.44 71 ARG A C 1
ATOM 545 O O . ARG A 1 71 ? -9.491 -11.811 12.412 1.00 91.44 71 ARG A O 1
ATOM 552 N N . ASP A 1 72 ? -11.732 -11.799 12.018 1.00 80.69 72 ASP A N 1
ATOM 553 C CA . ASP A 1 72 ? -12.151 -12.706 13.093 1.00 80.69 72 ASP A CA 1
ATOM 554 C C . ASP A 1 72 ? -12.166 -14.174 12.629 1.00 80.69 72 ASP A C 1
ATOM 556 O O . ASP A 1 72 ? -12.331 -14.422 11.406 1.00 80.69 72 ASP A O 1
#

Secondary structure (DSSP, 8-state):
-BS-GGG-B---STT--STT-TTGGGHHHH-TTSSS--TTTTTT--GGG-EEEEEE--SSTT--EEEEEE--

Sequence (72 aa):
VVERGNRSVIDTFFEEGLDGTHFHGNIVDICPVGALVSKDFLHKARAWDLTHTPSVCTSCSQGCNIEHHTRD

Radius of gyration: 16.01 Å; chains: 1; bounding box: 35×28×44 Å

Foldseek 3Di:
DPDDDPPDDDDDPPPDDPVPDPCPVCVCVVDPPNPDHDPVCPPVDDPVQWDWDWAFDPPDPPRDIDIDTDHD

pLDDT: mean 91.37, std 5.9, range [71.81, 97.31]